Protein AF-A0A656Z681-F1 (afdb_monomer_lite)

Foldseek 3Di:
DDDDDDDDDPPPPPPPDPDDDDDDDDPVVVLVVQVPDPQWDDWDDWDQDPVGDIDTHTAGNVGD

Radius of gyration: 27.68 Å; chains: 1; bounding box: 51×35×78 Å

Structure (mmCIF, N/CA/C/O backbone):
data_AF-A0A656Z681-F1
#
_entry.id   AF-A0A656Z681-F1
#
loop_
_atom_site.group_PDB
_atom_site.id
_atom_site.type_symbol
_atom_site.label_atom_id
_atom_site.label_alt_id
_atom_site.label_comp_id
_atom_site.label_asym_id
_atom_site.label_entity_id
_atom_site.label_seq_id
_atom_site.pdbx_PDB_ins_code
_atom_site.Cartn_x
_atom_site.Cartn_y
_atom_site.Cartn_z
_atom_site.occupancy
_atom_site.B_iso_or_equiv
_atom_site.auth_seq_id
_atom_site.auth_comp_id
_atom_site.auth_asym_id
_atom_site.auth_atom_id
_atom_site.pdbx_PDB_model_num
ATOM 1 N N . MET A 1 1 ? 36.996 29.421 -67.570 1.00 42.16 1 MET A N 1
ATOM 2 C CA . MET A 1 1 ? 37.439 29.748 -66.19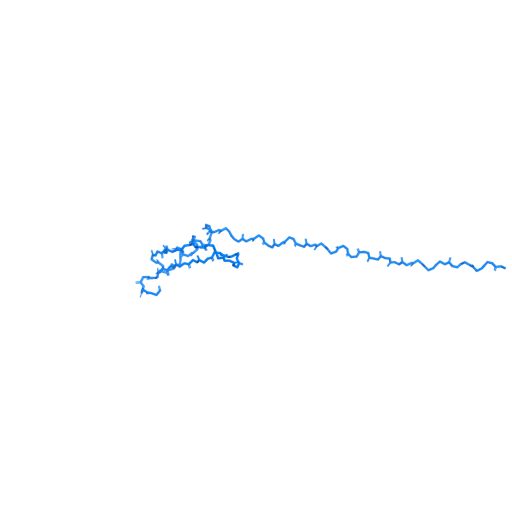5 1.00 42.16 1 MET A CA 1
ATOM 3 C C . MET A 1 1 ? 36.447 29.138 -65.218 1.00 42.16 1 MET A C 1
ATOM 5 O O . MET A 1 1 ? 35.276 29.048 -65.550 1.00 42.16 1 MET A O 1
ATOM 9 N N . ARG A 1 2 ? 36.959 28.603 -64.105 1.00 48.03 2 ARG A N 1
ATOM 10 C CA . ARG A 1 2 ? 36.308 27.626 -63.222 1.00 48.03 2 ARG A CA 1
ATOM 11 C C . ARG A 1 2 ? 35.049 28.181 -62.546 1.00 48.03 2 ARG A C 1
ATOM 13 O O . ARG A 1 2 ? 35.148 29.131 -61.782 1.00 48.03 2 ARG A O 1
ATOM 20 N N . THR A 1 3 ? 33.910 27.526 -62.741 1.00 60.34 3 THR A N 1
ATOM 21 C CA . THR A 1 3 ? 32.791 27.567 -61.793 1.00 60.34 3 THR A CA 1
ATOM 22 C C . THR A 1 3 ? 32.959 26.399 -60.824 1.00 60.34 3 THR A C 1
ATOM 24 O O . THR A 1 3 ? 32.700 25.257 -61.194 1.00 60.34 3 THR A O 1
ATOM 27 N N . MET A 1 4 ? 33.425 26.660 -59.604 1.00 53.88 4 MET A N 1
ATOM 28 C CA . MET A 1 4 ? 33.282 25.739 -58.469 1.00 53.88 4 MET A CA 1
ATOM 29 C C . MET A 1 4 ? 32.977 26.590 -57.230 1.00 53.88 4 MET A C 1
ATOM 31 O O . MET A 1 4 ? 33.769 27.463 -56.897 1.00 53.88 4 MET A O 1
ATOM 35 N N . LEU A 1 5 ? 31.731 26.618 -56.742 1.00 62.38 5 LEU A N 1
ATOM 36 C CA . LEU A 1 5 ? 31.102 25.664 -55.807 1.00 62.38 5 LEU A CA 1
ATOM 37 C C . LEU A 1 5 ? 31.878 25.508 -54.497 1.00 62.38 5 LEU A C 1
ATOM 39 O O . LEU A 1 5 ? 32.925 24.875 -54.485 1.00 62.38 5 LEU A O 1
ATOM 43 N N . ALA A 1 6 ? 31.285 25.998 -53.405 1.00 53.72 6 ALA A N 1
ATOM 44 C CA . ALA A 1 6 ? 31.261 25.313 -52.111 1.00 53.72 6 ALA A CA 1
ATOM 45 C C . ALA A 1 6 ? 30.287 26.038 -51.162 1.00 53.72 6 ALA A C 1
ATOM 47 O O . ALA A 1 6 ? 30.674 26.931 -50.414 1.00 53.72 6 ALA A O 1
ATOM 48 N N . ALA A 1 7 ? 29.007 25.660 -51.197 1.00 61.06 7 ALA A N 1
ATOM 49 C CA . ALA A 1 7 ? 28.100 25.913 -50.083 1.00 61.06 7 ALA A CA 1
ATOM 50 C C . ALA A 1 7 ? 28.296 24.767 -49.080 1.00 61.06 7 ALA A C 1
ATOM 52 O O . ALA A 1 7 ? 27.911 23.631 -49.354 1.00 61.06 7 ALA A O 1
ATOM 53 N N . ILE A 1 8 ? 28.962 25.042 -47.959 1.00 65.12 8 ILE A N 1
ATOM 54 C CA . ILE A 1 8 ? 29.122 24.075 -46.870 1.00 65.12 8 ILE A CA 1
ATOM 55 C C . ILE A 1 8 ? 27.804 24.042 -46.095 1.00 65.12 8 ILE A C 1
ATOM 57 O O . ILE A 1 8 ? 27.436 25.001 -45.421 1.00 65.12 8 ILE A O 1
ATOM 61 N N . LEU A 1 9 ? 27.075 22.937 -46.248 1.00 62.31 9 LEU A N 1
ATOM 62 C CA . LEU A 1 9 ? 25.853 22.644 -45.510 1.00 62.31 9 LEU A CA 1
ATOM 63 C C . LEU A 1 9 ? 26.225 22.294 -44.062 1.00 62.31 9 LEU A C 1
ATOM 65 O O . LEU A 1 9 ? 26.891 21.292 -43.806 1.00 62.31 9 LEU A O 1
ATOM 69 N N . LEU A 1 10 ? 25.800 23.129 -43.115 1.00 62.34 10 LEU A N 1
ATOM 70 C CA . LEU A 1 10 ? 25.955 22.896 -41.684 1.00 62.34 10 LEU A CA 1
ATOM 71 C C . LEU A 1 10 ? 24.895 21.881 -41.227 1.00 62.34 10 LEU A C 1
ATOM 73 O O . LEU A 1 10 ? 23.775 22.253 -40.885 1.00 62.34 10 LEU A O 1
ATOM 77 N N . THR A 1 11 ? 25.214 20.587 -41.243 1.00 61.47 11 THR A N 1
ATOM 78 C CA . THR A 1 11 ? 24.338 19.566 -40.650 1.00 61.47 11 THR A CA 1
ATOM 79 C C . THR A 1 11 ? 24.563 19.524 -39.142 1.00 61.47 11 THR A C 1
ATOM 81 O O . THR A 1 11 ? 25.400 18.770 -38.647 1.00 61.47 11 THR A O 1
ATOM 84 N N . ALA A 1 12 ? 23.827 20.355 -38.405 1.00 60.03 12 ALA A N 1
ATOM 85 C CA . ALA A 1 12 ? 23.693 20.215 -36.961 1.00 60.03 12 ALA A CA 1
ATOM 86 C C . ALA A 1 12 ? 22.818 18.986 -36.671 1.00 60.03 12 ALA A C 1
ATOM 88 O O . ALA A 1 12 ? 21.593 19.041 -36.766 1.00 60.03 12 ALA A O 1
ATOM 89 N N . THR A 1 13 ? 23.440 17.850 -36.364 1.00 60.12 13 THR A N 1
ATOM 90 C CA . THR A 1 13 ? 22.728 16.670 -35.877 1.00 60.12 13 THR A CA 1
ATOM 91 C C . THR A 1 13 ? 22.346 16.898 -34.418 1.00 60.12 13 THR A C 1
ATOM 93 O O . THR A 1 13 ? 23.158 16.754 -33.506 1.00 60.12 13 THR A O 1
ATOM 96 N N . SER A 1 14 ? 21.091 17.273 -34.174 1.00 62.75 14 SER A N 1
ATOM 97 C CA . SER A 1 14 ? 20.512 17.248 -32.833 1.00 62.75 14 SER A CA 1
ATOM 98 C C . SER A 1 14 ? 20.335 15.790 -32.405 1.00 62.75 14 SER A C 1
ATOM 100 O O . SER A 1 14 ? 19.298 15.176 -32.664 1.00 62.75 14 SER A O 1
ATOM 102 N N . VAL A 1 15 ? 21.354 15.209 -31.772 1.00 61.50 15 VAL A N 1
ATOM 103 C CA . VAL A 1 15 ? 21.177 13.980 -30.996 1.00 61.50 15 VAL A CA 1
ATOM 104 C C . VAL A 1 15 ? 20.358 14.373 -29.772 1.00 61.50 15 VAL A C 1
ATOM 106 O O . VAL A 1 15 ? 20.891 14.872 -28.784 1.00 61.50 15 VAL A O 1
ATOM 109 N N . GLY A 1 16 ? 19.037 14.233 -29.874 1.00 60.28 16 GLY A N 1
ATOM 110 C CA . GLY A 1 16 ? 18.157 14.337 -28.722 1.00 60.28 16 GLY A CA 1
ATOM 111 C C . GLY A 1 16 ? 18.544 13.240 -27.741 1.00 60.28 16 GLY A C 1
ATOM 112 O O . GLY A 1 16 ? 18.311 12.064 -28.007 1.00 60.28 16 GLY A O 1
ATOM 113 N N . ALA A 1 17 ? 19.185 13.615 -26.635 1.00 64.62 17 ALA A N 1
ATOM 114 C CA . ALA A 1 17 ? 19.365 12.718 -25.511 1.00 64.62 17 ALA A CA 1
ATOM 115 C C . ALA A 1 17 ? 17.965 12.340 -25.016 1.00 64.62 17 ALA A C 1
ATOM 117 O O . ALA A 1 17 ? 17.250 13.179 -24.467 1.00 64.62 17 ALA A O 1
ATOM 118 N N . PHE A 1 18 ? 17.546 11.098 -25.255 1.00 67.94 18 PHE A N 1
ATOM 119 C CA . PHE A 1 18 ? 16.380 10.552 -24.579 1.00 67.94 18 PHE A CA 1
ATOM 120 C C . PHE A 1 18 ? 16.732 10.504 -23.095 1.00 67.94 18 PHE A C 1
ATOM 122 O O . PHE A 1 18 ? 17.529 9.669 -22.668 1.00 67.94 18 PHE A O 1
ATOM 129 N N . ALA A 1 19 ? 16.212 11.459 -22.322 1.00 67.69 19 ALA A N 1
ATOM 130 C CA . ALA A 1 19 ? 16.285 11.387 -20.875 1.00 67.69 19 ALA A CA 1
ATOM 131 C C . ALA A 1 19 ? 15.670 10.048 -20.451 1.00 67.69 19 ALA A C 1
ATOM 133 O O . ALA A 1 19 ? 14.595 9.682 -20.935 1.00 67.69 19 ALA A O 1
ATOM 134 N N . ALA A 1 20 ? 16.370 9.304 -19.591 1.00 68.94 20 ALA A N 1
A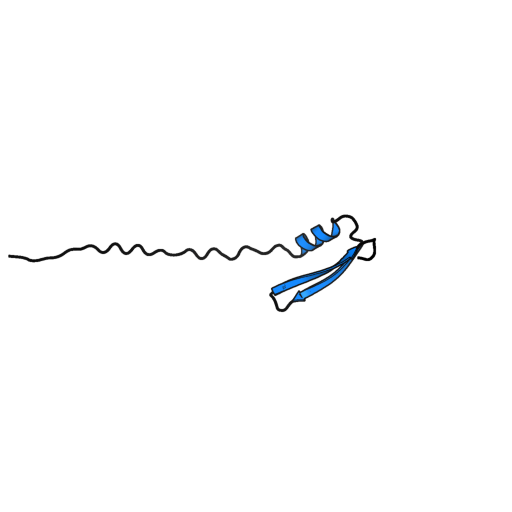TOM 135 C CA . ALA A 1 20 ? 15.787 8.125 -18.972 1.00 68.94 20 ALA A CA 1
ATOM 136 C C . ALA A 1 20 ? 14.466 8.532 -18.308 1.00 68.94 20 ALA A C 1
ATOM 138 O O . ALA A 1 20 ? 14.369 9.622 -17.733 1.00 68.94 20 ALA A O 1
ATOM 139 N N . ALA A 1 21 ? 13.445 7.680 -18.423 1.00 66.62 21 ALA A N 1
ATOM 140 C CA . ALA A 1 21 ? 12.211 7.892 -17.684 1.00 66.62 21 ALA A CA 1
ATOM 141 C C . ALA A 1 21 ? 12.566 8.044 -16.193 1.00 66.62 21 ALA A C 1
ATOM 143 O O . ALA A 1 21 ? 13.438 7.312 -15.715 1.00 66.62 21 ALA A O 1
ATOM 144 N N . PRO A 1 22 ? 11.965 9.008 -15.474 1.00 68.50 22 PRO A N 1
ATOM 145 C CA . PRO A 1 22 ? 12.266 9.204 -14.064 1.00 68.50 22 PRO A CA 1
ATOM 146 C C . PRO A 1 22 ? 12.054 7.892 -13.303 1.00 68.50 22 PRO A C 1
ATOM 148 O O . PRO A 1 22 ? 11.063 7.196 -13.531 1.00 68.50 22 PRO A O 1
ATOM 151 N N . GLU A 1 23 ? 12.995 7.547 -12.422 1.00 80.62 23 GLU A N 1
ATOM 152 C CA . GLU A 1 23 ? 12.846 6.385 -11.550 1.00 80.62 23 GLU A CA 1
ATOM 153 C C . GLU A 1 23 ? 11.591 6.574 -10.685 1.00 80.62 23 GLU A C 1
ATOM 155 O O . GLU A 1 23 ? 11.399 7.621 -10.062 1.00 80.62 23 GLU A O 1
ATOM 160 N N . GLY A 1 24 ? 10.702 5.577 -10.686 1.00 79.88 24 GLY A N 1
ATOM 161 C CA . GLY A 1 24 ? 9.539 5.569 -9.801 1.00 79.88 24 GLY A CA 1
ATOM 162 C C . GLY A 1 24 ? 9.961 5.495 -8.330 1.00 79.88 24 GLY A C 1
ATOM 163 O O . GLY A 1 24 ? 11.049 5.019 -8.008 1.00 79.88 24 GLY A O 1
ATOM 164 N N . ALA A 1 25 ? 9.095 5.946 -7.420 1.00 89.50 25 ALA A N 1
ATOM 165 C CA . ALA A 1 25 ? 9.335 5.789 -5.986 1.00 89.50 25 ALA A CA 1
ATOM 166 C C . ALA A 1 25 ? 9.293 4.307 -5.583 1.00 89.50 25 ALA A C 1
ATOM 168 O O . ALA A 1 25 ? 8.542 3.513 -6.159 1.00 89.50 25 ALA A O 1
ATOM 169 N N . LYS A 1 26 ? 10.070 3.926 -4.562 1.00 92.88 26 LYS A N 1
ATOM 170 C CA . LYS A 1 26 ? 10.005 2.558 -4.032 1.00 92.88 26 LYS A CA 1
ATOM 171 C C . LYS A 1 26 ? 8.669 2.349 -3.328 1.00 92.88 26 LYS A C 1
ATOM 173 O O . LYS A 1 26 ? 8.252 3.192 -2.538 1.00 92.88 26 LYS A O 1
ATOM 178 N N . LEU A 1 27 ? 8.050 1.184 -3.521 1.00 94.50 27 LEU A N 1
ATOM 179 C CA . LEU A 1 27 ? 6.799 0.834 -2.837 1.00 94.50 27 LEU A CA 1
ATOM 180 C C . LEU A 1 27 ? 6.911 0.997 -1.311 1.00 94.50 27 LEU A C 1
ATOM 182 O O . LEU A 1 27 ? 6.020 1.559 -0.687 1.00 94.50 27 LEU A O 1
ATOM 186 N N . SER A 1 28 ? 8.038 0.590 -0.719 1.00 95.88 28 SER A N 1
ATOM 187 C CA . SER A 1 28 ? 8.284 0.738 0.721 1.00 95.88 28 SER A CA 1
ATOM 188 C C . SER A 1 28 ? 8.245 2.193 1.200 1.00 95.88 28 SER A C 1
ATOM 190 O O . SER A 1 28 ? 7.831 2.454 2.322 1.00 95.88 28 SER A O 1
ATOM 192 N N . GLU A 1 29 ? 8.675 3.145 0.368 1.00 96.25 29 GLU A N 1
ATOM 193 C CA . GLU A 1 29 ? 8.648 4.574 0.705 1.00 96.25 29 GLU A CA 1
ATOM 194 C C . GLU A 1 29 ? 7.217 5.124 0.647 1.00 96.25 29 GLU A C 1
ATOM 196 O O . GLU A 1 29 ? 6.833 5.941 1.483 1.00 96.25 29 GLU A O 1
ATOM 201 N N . ILE A 1 30 ? 6.412 4.643 -0.306 1.00 96.19 30 ILE A N 1
ATOM 202 C CA . ILE A 1 30 ? 4.991 4.990 -0.424 1.00 96.19 30 ILE A CA 1
ATOM 203 C C . ILE A 1 30 ? 4.209 4.430 0.772 1.00 96.19 30 ILE A C 1
ATOM 205 O O . ILE A 1 30 ? 3.492 5.185 1.427 1.00 96.19 30 ILE A O 1
ATOM 209 N N . ILE A 1 31 ? 4.399 3.146 1.099 1.00 97.50 31 ILE A N 1
ATOM 210 C CA . ILE A 1 31 ? 3.777 2.481 2.256 1.00 97.50 31 ILE A CA 1
ATOM 211 C C . ILE A 1 31 ? 4.129 3.217 3.550 1.00 97.50 31 ILE A C 1
ATOM 213 O O . ILE A 1 31 ? 3.231 3.632 4.278 1.00 97.50 31 ILE A O 1
ATOM 217 N N . ALA A 1 32 ? 5.418 3.482 3.790 1.00 97.69 32 ALA A N 1
ATOM 218 C CA . ALA A 1 32 ? 5.856 4.183 4.994 1.00 97.69 32 ALA A CA 1
ATOM 219 C C . ALA A 1 32 ? 5.218 5.577 5.123 1.00 97.69 32 ALA A C 1
ATOM 221 O O . ALA A 1 32 ? 4.889 6.015 6.225 1.00 97.69 32 ALA A O 1
ATOM 222 N N . LYS A 1 33 ? 5.012 6.284 4.005 1.00 97.31 33 LYS A N 1
ATOM 223 C CA . LYS A 1 33 ? 4.333 7.585 3.999 1.00 97.31 33 LYS A CA 1
ATOM 224 C C . LYS A 1 33 ? 2.844 7.468 4.351 1.00 97.31 33 LYS A C 1
ATOM 226 O O . LYS A 1 33 ? 2.331 8.328 5.067 1.00 97.31 33 LYS A O 1
ATOM 231 N N . ILE A 1 34 ? 2.156 6.438 3.860 1.00 97.06 34 ILE A N 1
ATOM 232 C CA . ILE A 1 34 ? 0.747 6.174 4.195 1.00 97.06 34 ILE A CA 1
ATOM 233 C C . ILE A 1 34 ? 0.623 5.858 5.687 1.00 97.06 34 ILE A C 1
ATOM 235 O O . ILE A 1 34 ? -0.152 6.508 6.379 1.00 97.06 34 ILE A O 1
ATOM 239 N N . GLU A 1 35 ? 1.449 4.955 6.215 1.00 95.81 35 GLU A N 1
ATOM 240 C CA . GLU A 1 35 ? 1.436 4.576 7.638 1.00 95.81 35 GLU A CA 1
ATOM 241 C C . GLU A 1 35 ? 1.754 5.746 8.586 1.00 95.81 35 GLU A C 1
ATOM 243 O O . GLU A 1 35 ? 1.284 5.780 9.722 1.00 95.81 35 GLU A O 1
ATOM 248 N N . GLN A 1 36 ? 2.538 6.727 8.130 1.00 97.00 36 GLN A N 1
ATOM 249 C CA . GLN A 1 36 ? 2.839 7.952 8.882 1.00 97.00 36 GLN A CA 1
ATOM 250 C C . GLN A 1 36 ? 1.740 9.019 8.786 1.00 97.00 36 GLN A C 1
ATOM 252 O O . GLN A 1 36 ? 1.809 10.035 9.484 1.00 97.00 36 GLN A O 1
ATOM 257 N N . THR A 1 37 ? 0.740 8.829 7.924 1.00 95.88 37 THR A N 1
ATOM 258 C CA . THR A 1 37 ? -0.373 9.769 7.794 1.00 95.88 37 THR A CA 1
ATOM 259 C C . THR A 1 37 ? -1.266 9.668 9.025 1.00 95.88 37 THR A C 1
ATOM 261 O O . THR A 1 37 ? -1.648 8.579 9.455 1.00 95.88 37 THR A O 1
ATOM 264 N N . ALA A 1 38 ? -1.588 10.823 9.612 1.00 92.00 38 ALA A N 1
ATOM 265 C CA . ALA A 1 38 ? -2.465 10.878 10.771 1.00 92.00 38 ALA A CA 1
ATOM 266 C C . ALA A 1 38 ? -3.789 10.168 10.461 1.00 92.00 38 ALA A C 1
ATOM 268 O O . ALA A 1 38 ? -4.355 10.319 9.383 1.00 92.00 38 ALA A O 1
ATOM 269 N N . ASP A 1 39 ? -4.255 9.394 11.433 1.00 95.31 39 ASP A N 1
ATOM 270 C CA . ASP A 1 39 ? -5.530 8.681 11.397 1.00 95.31 39 ASP A CA 1
ATOM 271 C C . ASP A 1 39 ? -5.654 7.521 10.409 1.00 95.31 39 ASP A C 1
ATOM 273 O O . ASP A 1 39 ? -6.697 6.872 10.420 1.00 95.31 39 ASP A O 1
ATOM 277 N N . VAL A 1 40 ? -4.600 7.145 9.678 1.00 97.00 40 VAL A N 1
ATOM 278 C CA . VAL A 1 40 ? -4.543 5.812 9.057 1.00 97.00 40 VAL A CA 1
ATOM 279 C C . VAL A 1 40 ? -4.491 4.751 10.162 1.00 97.00 40 VAL A C 1
ATOM 281 O O . VAL A 1 40 ? -3.779 4.898 11.161 1.00 97.00 40 VAL A O 1
ATOM 284 N N . GLN A 1 41 ? -5.300 3.703 10.020 1.00 96.88 41 GLN A N 1
ATOM 285 C CA . GLN A 1 41 ? -5.375 2.592 10.964 1.00 96.88 41 GLN A CA 1
ATOM 286 C C . GLN A 1 41 ? -4.584 1.384 10.460 1.00 96.88 41 GLN A C 1
ATOM 288 O O . GLN A 1 41 ? -3.773 0.845 11.211 1.00 96.88 41 GLN A O 1
ATOM 293 N N . TYR A 1 42 ? -4.823 0.967 9.215 1.00 96.25 42 TYR A N 1
ATOM 294 C CA . TYR A 1 42 ? -4.103 -0.125 8.561 1.00 96.25 42 TYR A CA 1
ATOM 295 C C . TYR A 1 42 ? -4.200 -0.020 7.035 1.00 96.25 42 TYR A C 1
ATOM 297 O O . TYR A 1 42 ? -5.116 0.608 6.503 1.00 96.25 42 TYR A O 1
ATOM 305 N N . ILE A 1 43 ? -3.245 -0.651 6.354 1.00 97.38 43 ILE A N 1
ATOM 306 C CA . ILE A 1 43 ? -3.297 -0.941 4.917 1.00 97.38 43 ILE A CA 1
ATOM 307 C C . ILE A 1 43 ? -3.990 -2.293 4.756 1.00 97.38 43 ILE A C 1
ATOM 309 O O . ILE A 1 43 ? -3.638 -3.235 5.469 1.00 97.38 43 ILE A O 1
ATOM 313 N N . ASP A 1 44 ? -4.967 -2.367 3.859 1.00 97.19 44 ASP A N 1
ATOM 314 C CA . ASP A 1 44 ? -5.763 -3.573 3.612 1.00 97.19 44 ASP A CA 1
ATOM 315 C C . ASP A 1 44 ? -5.196 -4.378 2.438 1.00 97.19 44 ASP A C 1
ATOM 317 O O . ASP A 1 44 ? -4.852 -5.550 2.590 1.00 97.19 44 ASP A O 1
ATOM 321 N N . GLU A 1 45 ? -4.989 -3.715 1.295 1.00 97.75 45 GLU A N 1
ATOM 322 C CA . GLU A 1 45 ? -4.526 -4.349 0.062 1.00 97.75 45 GLU A CA 1
ATOM 323 C C . GLU A 1 45 ? -3.462 -3.511 -0.660 1.00 97.75 45 GLU A C 1
ATOM 325 O O . GLU A 1 45 ? -3.463 -2.277 -0.634 1.00 97.75 45 GLU A O 1
ATOM 330 N N . VAL A 1 46 ? -2.527 -4.216 -1.302 1.00 97.69 46 VAL A N 1
ATOM 331 C CA . VAL A 1 46 ? -1.535 -3.656 -2.220 1.00 97.69 46 VAL A CA 1
ATOM 332 C C . VAL A 1 46 ? -1.495 -4.548 -3.455 1.00 97.69 46 VAL A C 1
ATOM 334 O O . VAL A 1 46 ? -0.963 -5.658 -3.384 1.00 97.69 4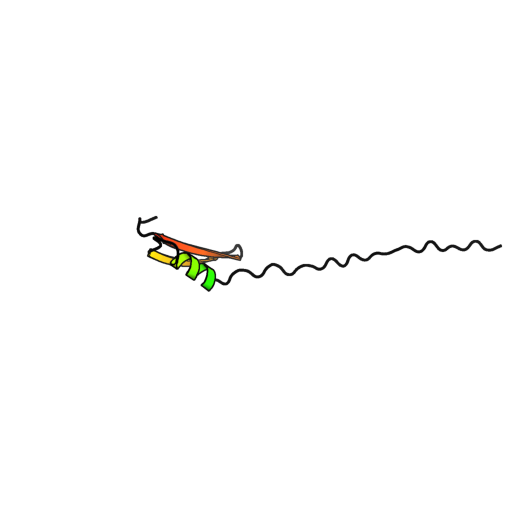6 VAL A O 1
ATOM 337 N N . ASP A 1 47 ? -2.012 -4.056 -4.579 1.00 97.88 47 ASP A N 1
ATOM 338 C CA . ASP A 1 47 ? -2.090 -4.811 -5.834 1.00 97.88 47 ASP A CA 1
ATOM 339 C C . ASP A 1 47 ? -1.386 -4.091 -6.990 1.00 97.88 47 ASP A C 1
ATOM 341 O O . ASP A 1 47 ? -1.264 -2.864 -7.013 1.00 97.88 47 ASP A O 1
ATOM 345 N N . TRP A 1 48 ? -0.878 -4.857 -7.954 1.00 95.06 48 TRP A N 1
ATOM 346 C CA . TRP A 1 48 ? -0.263 -4.326 -9.167 1.00 95.06 48 TRP A CA 1
ATOM 347 C C . TRP A 1 48 ? -1.275 -4.317 -10.313 1.00 95.06 48 TRP A C 1
ATOM 349 O O . TRP A 1 48 ? -1.616 -5.367 -10.859 1.00 95.06 48 TRP A O 1
ATOM 359 N N . ASN A 1 49 ? -1.698 -3.127 -10.740 1.00 94.00 49 ASN A N 1
ATOM 360 C CA . ASN A 1 49 ? -2.708 -3.007 -11.786 1.00 94.00 49 ASN A CA 1
ATOM 361 C C . ASN A 1 49 ? -2.139 -3.143 -13.211 1.00 94.00 49 ASN A C 1
ATOM 363 O O . ASN A 1 49 ? -0.938 -3.032 -13.481 1.00 94.00 49 ASN A O 1
ATOM 367 N N . ASP A 1 50 ? -3.045 -3.328 -14.169 1.00 96.12 50 ASP A N 1
ATOM 368 C CA . ASP A 1 50 ? -2.746 -3.465 -15.600 1.00 96.12 50 ASP A CA 1
ATOM 369 C C . ASP A 1 50 ? -2.216 -2.175 -16.257 1.00 96.12 50 ASP A C 1
ATOM 371 O O . ASP A 1 50 ? -1.664 -2.209 -17.360 1.00 96.12 50 ASP A O 1
ATOM 375 N N . ARG A 1 51 ? -2.327 -1.038 -15.563 1.00 91.62 51 ARG A N 1
ATOM 376 C CA . ARG A 1 51 ? -1.819 0.273 -15.990 1.00 91.62 51 ARG A CA 1
ATOM 377 C C . ARG A 1 51 ? -0.369 0.517 -15.570 1.00 91.62 51 ARG A C 1
ATOM 379 O O . ARG A 1 51 ? 0.192 1.543 -15.955 1.00 91.62 51 ARG A O 1
ATOM 386 N N . GLY A 1 52 ? 0.239 -0.409 -14.826 1.00 89.38 52 GLY A N 1
ATOM 387 C CA . GLY A 1 52 ? 1.637 -0.334 -14.403 1.00 89.38 52 GLY A CA 1
ATOM 388 C C . GLY A 1 52 ? 1.865 0.502 -13.143 1.00 89.38 52 GLY A C 1
ATOM 389 O O . GLY A 1 52 ? 2.936 1.095 -12.995 1.00 89.38 52 GLY A O 1
ATOM 390 N N . TYR A 1 53 ? 0.872 0.568 -12.255 1.00 90.94 53 TYR A N 1
ATOM 391 C CA . TYR A 1 53 ? 0.970 1.224 -10.952 1.00 90.94 53 TYR A CA 1
ATOM 392 C C . TYR A 1 53 ? 0.508 0.280 -9.840 1.00 90.94 53 TYR A C 1
ATOM 394 O O . TYR A 1 53 ? -0.316 -0.602 -10.069 1.00 90.94 53 TYR A O 1
ATOM 402 N N . TYR A 1 54 ? 0.997 0.509 -8.621 1.00 94.62 54 TYR A N 1
ATOM 403 C CA . TYR A 1 54 ? 0.373 -0.082 -7.441 1.00 94.62 54 TYR A CA 1
ATOM 404 C C . TYR A 1 54 ? -0.944 0.633 -7.125 1.00 94.62 54 TYR A C 1
ATOM 406 O O . TYR A 1 54 ? -0.999 1.867 -7.140 1.00 94.62 54 TYR A O 1
ATOM 414 N N . GLU A 1 55 ? -1.971 -0.141 -6.809 1.00 96.81 55 GLU A N 1
ATOM 415 C CA . GLU A 1 55 ? -3.188 0.294 -6.131 1.00 96.81 55 GLU A CA 1
ATOM 416 C C . GLU A 1 55 ? -3.054 -0.069 -4.648 1.00 96.81 55 GLU A C 1
ATOM 418 O O . GLU A 1 55 ? -2.619 -1.171 -4.316 1.00 96.81 55 GLU A O 1
ATOM 423 N N . ILE A 1 56 ? -3.310 0.894 -3.757 1.00 97.31 56 ILE A N 1
ATOM 424 C CA . ILE A 1 56 ? -3.136 0.725 -2.309 1.00 97.31 56 ILE A CA 1
ATOM 425 C C . ILE A 1 56 ? -4.423 1.156 -1.622 1.00 97.31 56 ILE A C 1
ATOM 427 O O . ILE A 1 56 ? -4.778 2.338 -1.667 1.00 97.31 56 ILE A O 1
ATOM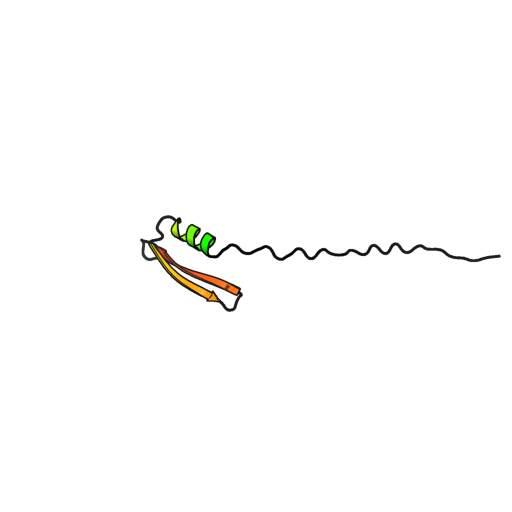 431 N N . GLU A 1 57 ? -5.071 0.212 -0.950 1.00 97.25 57 GLU A N 1
ATOM 432 C CA . GLU A 1 57 ? -6.273 0.443 -0.155 1.00 97.25 57 GLU A CA 1
ATOM 433 C C . GLU A 1 57 ? -5.909 0.489 1.332 1.00 97.25 57 GLU A C 1
ATOM 435 O O . GLU A 1 57 ? -5.153 -0.343 1.841 1.00 97.25 57 GLU A O 1
ATOM 440 N N . TYR A 1 58 ? -6.409 1.494 2.048 1.00 97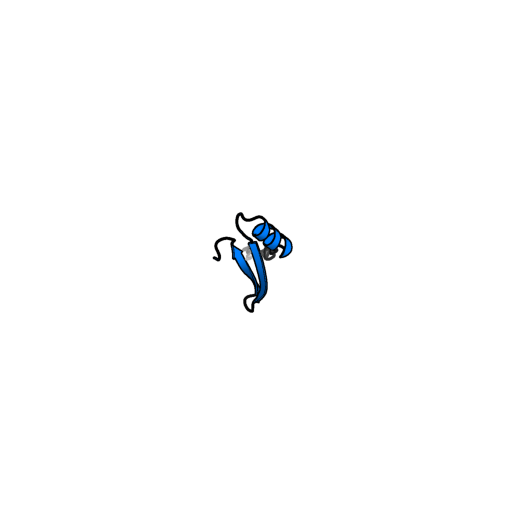.12 58 TYR A N 1
ATOM 441 C CA . TYR A 1 58 ? -6.151 1.667 3.473 1.00 97.12 58 TYR A CA 1
ATOM 442 C C . TYR A 1 58 ? -7.371 2.249 4.170 1.00 97.12 58 TYR A C 1
ATOM 444 O O . TYR A 1 58 ? -8.115 3.036 3.589 1.00 97.12 58 TYR A O 1
ATOM 452 N N . PHE A 1 59 ? -7.531 1.894 5.440 1.00 96.81 59 PHE A N 1
ATOM 453 C CA . PHE A 1 59 ? -8.630 2.371 6.265 1.00 96.81 59 PHE A CA 1
ATOM 454 C C . PHE A 1 59 ? -8.149 3.409 7.259 1.00 96.81 59 PHE A C 1
ATOM 456 O O . PHE A 1 59 ? -7.123 3.243 7.935 1.00 96.81 59 PHE A O 1
ATOM 463 N N . MET A 1 60 ? -8.932 4.469 7.393 1.00 96.81 60 MET A N 1
ATOM 464 C CA . MET A 1 60 ? -8.760 5.461 8.438 1.00 96.81 60 MET A CA 1
ATOM 465 C C . MET A 1 60 ? -9.543 5.072 9.697 1.00 96.81 60 MET A C 1
ATOM 467 O O . MET A 1 60 ? -10.541 4.355 9.661 1.00 96.81 60 MET A O 1
ATOM 471 N N . LYS A 1 61 ? -9.126 5.597 10.850 1.00 95.44 61 LYS A N 1
ATOM 472 C CA . LYS A 1 61 ? -9.764 5.353 12.158 1.00 95.44 61 LYS A CA 1
ATOM 473 C C . LYS A 1 61 ? -11.229 5.791 12.221 1.00 95.44 61 LYS A C 1
ATOM 475 O O . LYS A 1 61 ? -11.959 5.363 13.110 1.00 95.44 61 LYS A O 1
ATOM 480 N N . ASN A 1 62 ? -11.646 6.679 11.323 1.00 93.50 62 ASN A N 1
ATOM 481 C CA . ASN A 1 62 ? -13.028 7.134 11.193 1.00 93.50 62 ASN A CA 1
ATOM 482 C C . ASN A 1 62 ? -13.871 6.243 10.257 1.00 93.50 62 ASN A C 1
ATOM 484 O O . ASN A 1 62 ? -15.046 6.546 10.060 1.00 93.50 62 ASN A O 1
ATOM 488 N N . GLY A 1 63 ? -13.301 5.161 9.714 1.00 82.31 63 GLY A N 1
ATOM 489 C CA . GLY A 1 63 ? -13.982 4.210 8.835 1.00 82.31 63 GLY A CA 1
ATOM 490 C C . GLY A 1 63 ? -14.115 4.661 7.380 1.00 82.31 63 GLY A C 1
ATOM 491 O O . GLY A 1 63 ? -14.887 4.048 6.646 1.00 82.31 63 GLY A O 1
ATOM 492 N N . ALA A 1 64 ? -13.413 5.730 6.991 1.00 68.62 64 ALA A N 1
ATOM 493 C CA . ALA A 1 64 ? -13.258 6.144 5.599 1.00 68.62 64 ALA A CA 1
ATOM 494 C C .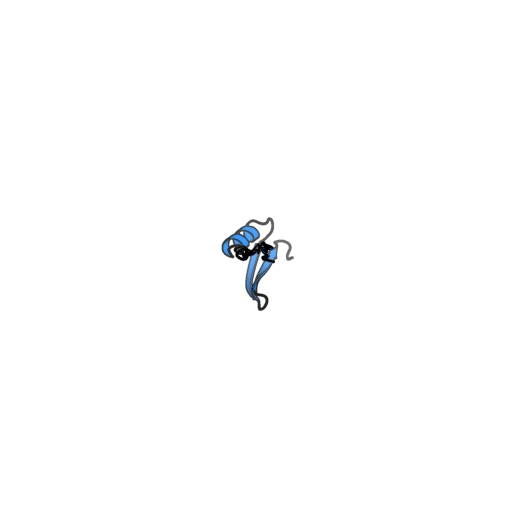 ALA A 1 64 ? -12.024 5.515 4.944 1.00 68.62 64 ALA A C 1
ATOM 496 O O . ALA A 1 64 ? -11.128 5.044 5.688 1.00 68.62 64 ALA A O 1
#

pLDDT: mean 82.58, std 16.76, range [42.16, 97.88]

Secondary structure (DSSP, 8-state):
------------------PPPPPPPPHHHHHHHHHTSTTEEEEEEEEE-TTSSEEEEEEETT--

Sequence (64 aa):
MRTMLAAILLTATSVGAFAAAPEGAKLSEIIAKIEQTADVQYIDEVDWNDRGYYEIEYFMKNGA

Organism: Brucella anthropi (NCBI:txid529)